Protein AF-A0A7X6UFP9-F1 (afdb_monomer_lite)

Foldseek 3Di:
DDPCLDPPHPVVVCVVCLVVLLVVLVVDPQAAEFEEEEEEQDDCPVVVSNVSSNNSVVRYRYDYDYDDHRCLLVCQLVNDPVVVVSVGPYYHYYYDPVNQPDDDDPPDDPVSVVVSVVVSVVSVVSSVVSNVD

pLDDT: mean 93.36, std 3.87, range [67.5, 98.25]

Radius of gyration: 18.56 Å; chains: 1; bounding box: 42×20×52 Å

Sequence (133 aa):
MLDVLTPPFDFHRILSHKRAMRKQLLARQDLLEKRIAIVSGSTIGEIKPLLELFLLNQGIRPVFYEGLYGSYYEDLTFGSPELAAFEPDVIVIHTSFRNLTDFPVPGMDAGDRERLLETSFERWQSMWEAAAD

Structure (mmCIF, N/CA/C/O backbone):
data_AF-A0A7X6UFP9-F1
#
_entry.id   AF-A0A7X6UFP9-F1
#
loop_
_atom_site.group_PDB
_atom_site.id
_atom_site.type_symbol
_atom_site.label_atom_id
_atom_site.label_alt_id
_atom_site.label_comp_id
_atom_site.label_asym_id
_atom_site.label_entity_id
_atom_site.label_seq_id
_atom_site.pdbx_PDB_ins_code
_atom_site.Cartn_x
_atom_site.Cartn_y
_atom_site.Cartn_z
_atom_site.occupancy
_atom_site.B_iso_or_equiv
_atom_site.auth_seq_id
_atom_site.auth_comp_id
_atom_site.auth_asym_id
_atom_site.auth_atom_id
_atom_site.pdbx_PDB_model_num
ATOM 1 N N . MET A 1 1 ? -21.727 -8.400 7.830 1.00 83.12 1 MET A N 1
ATOM 2 C CA . MET A 1 1 ? -21.273 -8.156 6.447 1.00 83.12 1 MET A CA 1
ATOM 3 C C . MET A 1 1 ? -22.243 -7.175 5.797 1.00 83.12 1 MET A C 1
ATOM 5 O O . MET A 1 1 ? -23.418 -7.221 6.139 1.00 83.12 1 MET A O 1
ATOM 9 N N . LEU A 1 2 ? -21.769 -6.253 4.961 1.00 89.88 2 LEU A N 1
ATOM 10 C CA . LEU A 1 2 ? -22.579 -5.297 4.205 1.00 89.88 2 LEU A CA 1
ATOM 11 C C . LEU A 1 2 ? -22.662 -5.739 2.743 1.00 89.88 2 LEU A C 1
ATOM 13 O O . LEU A 1 2 ? -21.627 -5.867 2.091 1.00 89.88 2 LEU A O 1
ATOM 17 N N . ASP A 1 3 ? -23.878 -5.886 2.221 1.00 89.88 3 ASP A N 1
ATOM 18 C CA . ASP A 1 3 ? -24.117 -6.338 0.840 1.00 89.88 3 ASP A CA 1
ATOM 19 C C . ASP A 1 3 ? -23.575 -5.359 -0.211 1.00 89.88 3 ASP A C 1
ATOM 21 O O . ASP A 1 3 ? -23.171 -5.748 -1.293 1.00 89.88 3 ASP A O 1
ATOM 25 N N . VAL A 1 4 ? -23.491 -4.063 0.107 1.00 92.31 4 VAL A N 1
ATOM 26 C CA . VAL A 1 4 ? -22.910 -3.063 -0.811 1.00 92.31 4 VAL A CA 1
ATOM 27 C C . VAL A 1 4 ? -21.404 -3.267 -1.048 1.00 92.31 4 VAL A C 1
ATOM 29 O O . VAL A 1 4 ? -20.842 -2.694 -1.975 1.00 92.31 4 VAL A O 1
ATOM 32 N N . LEU A 1 5 ? -20.746 -4.077 -0.213 1.00 94.44 5 LEU A N 1
ATOM 33 C CA . LEU A 1 5 ? -19.336 -4.452 -0.332 1.00 94.44 5 LEU A CA 1
ATOM 34 C C . LEU A 1 5 ? -19.167 -5.874 -0.899 1.00 94.44 5 LEU A C 1
ATOM 36 O O . LEU A 1 5 ? -18.105 -6.476 -0.725 1.00 94.44 5 LEU A O 1
ATOM 40 N N . THR A 1 6 ? -20.187 -6.420 -1.569 1.00 92.44 6 THR A N 1
ATOM 41 C CA . THR A 1 6 ? -20.108 -7.664 -2.350 1.00 92.44 6 THR A CA 1
ATOM 42 C C . THR A 1 6 ? -20.435 -7.400 -3.829 1.00 92.44 6 THR A C 1
ATOM 44 O O . THR A 1 6 ? -21.064 -6.388 -4.147 1.00 92.44 6 THR A O 1
ATOM 47 N N . PRO A 1 7 ? -19.966 -8.244 -4.770 1.00 91.81 7 PRO A N 1
ATOM 48 C CA . PRO A 1 7 ? -20.266 -8.058 -6.187 1.00 91.81 7 PRO A CA 1
ATOM 49 C C . PRO A 1 7 ? -21.769 -8.189 -6.498 1.00 91.81 7 PRO A C 1
ATOM 51 O O . PRO A 1 7 ? -22.420 -9.077 -5.944 1.00 91.81 7 PRO A O 1
ATOM 54 N N . PRO A 1 8 ? -22.306 -7.395 -7.446 1.00 94.44 8 PRO A N 1
ATOM 55 C CA . PRO A 1 8 ? -21.633 -6.329 -8.197 1.00 94.44 8 PRO A CA 1
ATOM 56 C C . PRO A 1 8 ? -21.447 -5.041 -7.370 1.00 94.44 8 PRO A C 1
ATOM 58 O O . PRO A 1 8 ? -22.355 -4.605 -6.667 1.00 94.44 8 PRO A O 1
ATOM 61 N N . PHE A 1 9 ? -20.279 -4.399 -7.489 1.00 93.25 9 PHE A N 1
ATOM 62 C CA . PHE A 1 9 ? -19.942 -3.214 -6.693 1.00 93.25 9 PHE A CA 1
ATOM 63 C C . PHE A 1 9 ? -20.555 -1.922 -7.250 1.00 93.25 9 PHE A C 1
ATOM 65 O O . PHE A 1 9 ? -20.309 -1.549 -8.397 1.00 93.25 9 PHE A O 1
ATOM 72 N N . ASP A 1 10 ? -21.260 -1.179 -6.395 1.00 94.19 10 ASP A N 1
ATOM 73 C CA . ASP A 1 10 ? -21.664 0.208 -6.648 1.00 94.19 10 ASP A CA 1
ATOM 74 C C . ASP A 1 10 ? -20.649 1.165 -6.006 1.00 94.19 10 ASP A C 1
ATOM 76 O O . ASP A 1 10 ? -20.804 1.613 -4.865 1.00 94.19 10 ASP A O 1
ATOM 80 N N . PHE A 1 11 ? -19.573 1.470 -6.736 1.00 90.75 11 PHE A N 1
ATOM 81 C CA . PHE A 1 11 ? -18.504 2.337 -6.231 1.00 90.75 11 PHE A CA 1
ATOM 82 C C . PHE A 1 11 ? -18.982 3.746 -5.893 1.00 90.75 11 PHE A C 1
ATOM 84 O O . PHE A 1 11 ? -18.466 4.339 -4.947 1.00 90.75 11 PHE A O 1
ATOM 91 N N . HIS A 1 12 ? -19.982 4.272 -6.604 1.00 92.50 12 HIS A N 1
ATOM 92 C CA . HIS 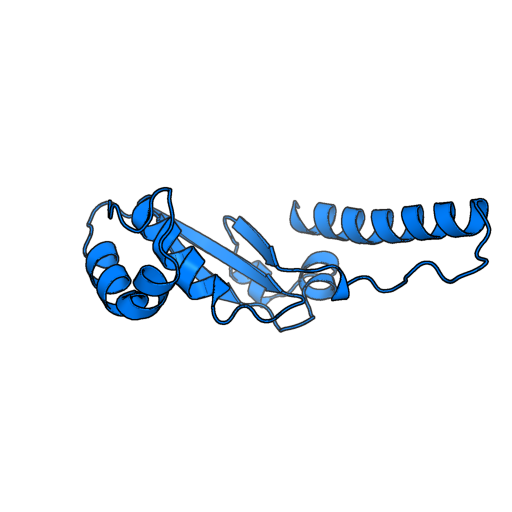A 1 12 ? -20.549 5.577 -6.281 1.00 92.50 12 HIS A CA 1
ATOM 93 C C . HIS A 1 12 ? -21.158 5.540 -4.876 1.00 92.50 12 HIS A C 1
ATOM 95 O O . HIS A 1 12 ? -20.766 6.314 -4.002 1.00 92.50 12 HIS A O 1
ATOM 101 N N . ARG A 1 13 ? -22.035 4.568 -4.607 1.00 93.25 13 ARG A N 1
ATOM 102 C CA . ARG A 1 13 ? -22.641 4.397 -3.283 1.00 93.25 13 ARG A CA 1
ATOM 103 C C . ARG A 1 13 ? -21.603 4.109 -2.200 1.00 93.25 13 ARG A C 1
ATOM 105 O O . ARG A 1 13 ? -21.725 4.676 -1.109 1.00 93.25 13 ARG A O 1
ATOM 112 N N . ILE A 1 14 ? -20.598 3.274 -2.486 1.00 94.81 14 ILE A N 1
ATOM 113 C CA . ILE A 1 14 ? -19.521 2.944 -1.541 1.00 94.81 14 ILE A CA 1
ATOM 114 C C . ILE A 1 14 ? -18.760 4.212 -1.140 1.00 94.81 14 ILE A C 1
ATOM 116 O O . ILE A 1 14 ? -18.613 4.502 0.049 1.00 94.81 14 ILE A O 1
ATOM 120 N N . LEU A 1 15 ? -18.316 4.997 -2.122 1.00 92.12 15 LEU A N 1
ATOM 121 C CA . LEU A 1 15 ? -17.531 6.207 -1.892 1.00 92.12 15 LEU A CA 1
ATOM 122 C C . LEU A 1 15 ? -18.341 7.281 -1.160 1.00 92.12 15 LEU A C 1
ATOM 124 O O . LEU A 1 15 ? -17.828 7.889 -0.218 1.00 92.12 15 LEU A O 1
ATOM 128 N N . SER A 1 16 ? -19.615 7.470 -1.517 1.00 93.81 16 SER A N 1
ATOM 129 C CA . SER A 1 16 ? -20.487 8.450 -0.856 1.00 93.81 16 SER A CA 1
ATOM 130 C C . SER A 1 16 ? -20.772 8.110 0.612 1.00 93.81 16 SER A C 1
ATOM 132 O O . SER A 1 16 ? -20.927 9.015 1.429 1.00 93.81 16 SER A O 1
ATOM 134 N N . HIS A 1 17 ? -20.807 6.822 0.979 1.00 94.81 17 HIS A N 1
ATOM 135 C CA . HIS A 1 17 ? -21.194 6.372 2.326 1.00 94.81 17 HIS A CA 1
ATOM 136 C C . HIS A 1 17 ? -20.035 5.775 3.141 1.00 94.81 17 HIS A C 1
ATOM 138 O O . HIS A 1 17 ? -20.266 5.232 4.227 1.00 94.81 17 HIS A O 1
ATOM 144 N N . LYS A 1 18 ? -18.780 5.909 2.676 1.00 94.06 18 LYS A N 1
ATOM 145 C CA . LYS A 1 18 ? -17.596 5.265 3.280 1.00 94.06 18 LYS A CA 1
ATOM 146 C C . LYS A 1 18 ? -17.461 5.479 4.786 1.00 94.06 18 LYS A C 1
ATOM 148 O O . LYS A 1 18 ? -17.200 4.539 5.531 1.00 94.06 18 LYS A O 1
ATOM 153 N N . ARG A 1 19 ? -17.721 6.698 5.267 1.00 94.50 19 ARG A N 1
ATOM 154 C CA . ARG A 1 19 ? -17.636 7.037 6.700 1.00 94.50 19 ARG A CA 1
ATOM 155 C C . ARG A 1 19 ? -18.677 6.300 7.547 1.00 94.50 19 ARG A C 1
ATOM 157 O O . ARG A 1 19 ? -18.345 5.802 8.620 1.00 94.50 19 ARG A O 1
ATOM 164 N N . ALA A 1 20 ? -19.919 6.226 7.068 1.00 96.06 20 ALA A N 1
ATOM 165 C CA . ALA A 1 20 ? -21.007 5.558 7.777 1.00 96.06 20 ALA A CA 1
ATOM 166 C C . ALA A 1 20 ? -20.772 4.043 7.838 1.00 96.06 20 ALA A C 1
ATOM 168 O O . ALA A 1 20 ? -20.860 3.449 8.912 1.00 96.06 20 ALA A O 1
ATOM 169 N N . MET A 1 21 ? -20.377 3.444 6.710 1.00 96.50 21 MET A N 1
ATOM 170 C CA . MET A 1 21 ? -20.057 2.017 6.637 1.00 96.50 21 MET A CA 1
ATOM 171 C C . MET A 1 21 ? -18.875 1.651 7.532 1.00 96.50 21 MET A C 1
ATOM 173 O O . MET A 1 21 ? -18.966 0.689 8.287 1.00 96.50 21 MET A O 1
ATOM 177 N N . ARG A 1 22 ? -17.801 2.453 7.528 1.00 96.75 22 ARG A N 1
ATOM 178 C CA . ARG A 1 22 ? -16.644 2.242 8.411 1.00 96.75 22 ARG A CA 1
ATOM 179 C C . ARG A 1 22 ? -17.061 2.218 9.880 1.00 96.75 22 ARG A C 1
ATOM 181 O O . ARG A 1 22 ? -16.699 1.292 10.598 1.00 96.75 22 ARG A O 1
ATOM 188 N N . LYS A 1 23 ? -17.863 3.196 10.320 1.00 96.38 23 LYS A N 1
ATOM 189 C CA . LYS A 1 23 ? -18.374 3.256 11.700 1.00 96.38 23 LYS A CA 1
ATOM 190 C C . LYS A 1 23 ? -19.196 2.014 12.057 1.00 96.38 23 LYS A C 1
ATOM 192 O O . LYS A 1 23 ? -19.014 1.463 13.137 1.00 96.38 23 LYS A O 1
ATOM 197 N N . GLN A 1 24 ? -20.081 1.579 11.161 1.00 95.88 24 GLN A N 1
ATOM 198 C CA . GLN A 1 24 ? -20.900 0.384 11.368 1.00 95.88 24 GLN A CA 1
ATOM 199 C C . GLN A 1 24 ? -20.045 -0.883 11.465 1.00 95.88 24 GLN A C 1
ATOM 201 O O . GLN A 1 24 ? -20.268 -1.710 12.344 1.00 95.88 24 GLN A O 1
ATOM 206 N N . LEU A 1 25 ? -19.061 -1.037 10.578 1.00 96.31 25 LEU A N 1
ATOM 207 C CA . LEU A 1 25 ? -18.211 -2.220 10.544 1.00 96.31 25 LEU A CA 1
ATOM 208 C C . LEU A 1 25 ? -17.259 -2.294 11.746 1.00 96.31 25 LEU A C 1
ATOM 210 O O . LEU A 1 25 ? -17.052 -3.380 12.277 1.00 96.31 25 LEU A O 1
ATOM 214 N N . LEU A 1 26 ? -16.732 -1.159 12.218 1.00 96.00 26 LEU A N 1
ATOM 215 C CA . LEU A 1 26 ? -15.868 -1.095 13.406 1.00 96.00 26 LEU A CA 1
ATOM 216 C C . LEU A 1 26 ? -16.589 -1.431 14.719 1.00 96.00 26 LEU A C 1
ATOM 218 O O . LEU A 1 26 ? -15.926 -1.766 15.697 1.00 96.00 26 LEU A O 1
ATOM 222 N N . ALA A 1 27 ? -17.923 -1.343 14.755 1.00 95.06 27 ALA A N 1
ATOM 223 C CA . ALA A 1 27 ? -18.722 -1.695 15.931 1.00 95.06 27 ALA A CA 1
ATOM 224 C C . ALA A 1 27 ? -18.840 -3.216 16.157 1.00 95.06 27 ALA A C 1
ATOM 226 O O . ALA A 1 27 ? -19.386 -3.650 17.171 1.00 95.06 27 ALA A O 1
ATOM 227 N N . ARG A 1 28 ? -18.343 -4.030 15.219 1.00 92.94 28 ARG A N 1
ATOM 228 C CA . ARG A 1 28 ? -18.267 -5.486 15.352 1.00 92.94 28 ARG A CA 1
ATOM 229 C C . ARG A 1 28 ? -17.247 -5.889 16.422 1.00 92.94 28 ARG A C 1
ATOM 231 O O . ARG A 1 28 ? -16.181 -5.286 16.526 1.00 92.94 28 ARG A O 1
ATOM 238 N N . GLN A 1 29 ? -17.574 -6.924 17.196 1.00 86.50 29 GLN A N 1
ATOM 239 C CA . GLN A 1 29 ? -16.729 -7.419 18.293 1.00 86.50 29 GLN A CA 1
ATOM 240 C C . GLN A 1 29 ? -15.732 -8.508 17.853 1.00 86.50 29 GLN A C 1
ATOM 242 O O . GLN A 1 29 ? -14.781 -8.787 18.570 1.00 86.50 29 GLN A O 1
ATOM 247 N N . ASP A 1 30 ? -15.917 -9.092 16.668 1.00 91.38 30 ASP A N 1
ATOM 248 C CA . ASP A 1 30 ? -15.197 -10.254 16.130 1.00 91.38 30 ASP A CA 1
ATOM 249 C C . ASP A 1 30 ? -14.099 -9.882 15.114 1.00 91.38 30 ASP A C 1
ATOM 25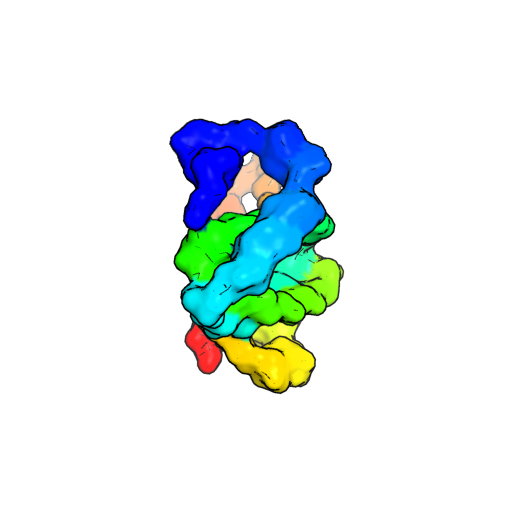1 O O . ASP A 1 30 ? -13.866 -10.608 14.151 1.00 91.38 30 ASP A O 1
ATOM 255 N N . LEU A 1 31 ? -13.447 -8.726 15.279 1.00 96.50 31 LEU A N 1
ATOM 256 C CA . LEU A 1 31 ? -12.467 -8.237 14.303 1.00 96.50 31 LEU A CA 1
ATOM 257 C C . LEU A 1 31 ? -11.050 -8.745 14.603 1.00 96.50 31 LEU A C 1
ATOM 259 O O . LEU A 1 31 ? -10.493 -8.432 15.653 1.00 96.50 31 LEU A O 1
ATOM 263 N N . LEU A 1 32 ? -10.444 -9.454 13.647 1.00 97.44 32 LEU A N 1
ATOM 264 C CA . LEU A 1 32 ? -9.044 -9.879 13.699 1.00 97.44 32 LEU A CA 1
ATOM 265 C C . LEU A 1 32 ? -8.125 -8.725 13.298 1.00 97.44 32 LEU A C 1
ATOM 267 O O . LEU A 1 32 ? -8.180 -8.268 12.159 1.00 97.44 32 LEU A O 1
ATOM 271 N N . GLU A 1 33 ? -7.265 -8.268 14.202 1.00 97.81 33 GLU A N 1
ATOM 272 C CA . GLU A 1 33 ? -6.290 -7.225 13.882 1.00 97.81 33 GLU A CA 1
ATOM 273 C C . GLU A 1 33 ? -5.194 -7.728 12.927 1.00 97.81 33 GLU A C 1
ATOM 275 O O . GLU A 1 33 ? -4.714 -8.856 13.061 1.00 97.81 33 GLU A O 1
ATOM 280 N N . LYS A 1 34 ? -4.828 -6.896 11.942 1.00 98.25 34 LYS A N 1
ATOM 281 C CA . LYS A 1 34 ? -3.750 -7.151 10.978 1.00 98.25 34 LYS A CA 1
ATOM 282 C C . LYS A 1 34 ? -2.963 -5.875 10.699 1.00 98.25 34 LYS A C 1
ATOM 284 O O . LYS A 1 34 ? -3.552 -4.861 10.327 1.00 98.25 34 LYS A O 1
ATOM 289 N N . ARG A 1 35 ? -1.641 -5.931 10.838 1.00 98.19 35 ARG A N 1
ATOM 290 C CA . ARG A 1 35 ? -0.708 -4.855 10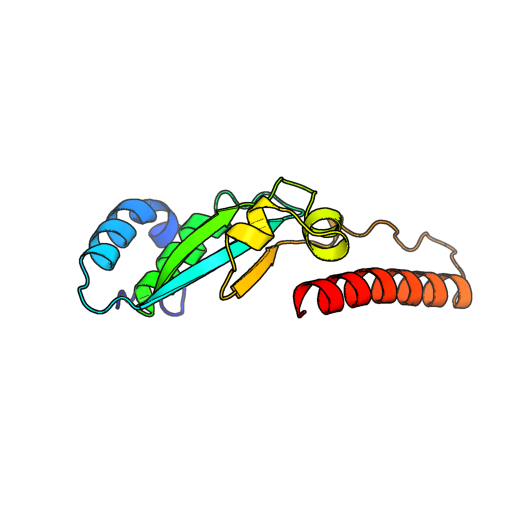.487 1.00 98.19 35 ARG A CA 1
ATOM 291 C C . ARG A 1 35 ? -0.457 -4.897 8.984 1.00 98.19 35 ARG A C 1
ATOM 293 O O . ARG A 1 35 ? 0.076 -5.873 8.469 1.00 98.19 35 ARG A O 1
ATOM 300 N N . ILE A 1 36 ? -0.871 -3.860 8.267 1.00 97.50 36 ILE A N 1
ATOM 301 C CA . ILE A 1 36 ? -0.767 -3.782 6.809 1.00 97.50 36 ILE A CA 1
ATOM 302 C C . ILE A 1 36 ? 0.097 -2.584 6.439 1.00 97.50 36 ILE A C 1
ATOM 304 O O . ILE A 1 36 ? -0.295 -1.438 6.663 1.00 97.50 36 ILE A O 1
ATOM 308 N N . ALA A 1 37 ? 1.264 -2.842 5.861 1.00 95.75 37 ALA A N 1
ATOM 309 C CA . ALA A 1 37 ? 2.101 -1.798 5.292 1.00 95.75 37 ALA A CA 1
ATOM 310 C C . ALA A 1 37 ? 1.665 -1.520 3.853 1.00 95.75 37 ALA A C 1
ATOM 312 O O . ALA A 1 37 ? 1.531 -2.445 3.058 1.00 95.75 37 ALA A O 1
ATOM 313 N N . ILE A 1 38 ? 1.439 -0.254 3.511 1.00 95.56 38 ILE A N 1
ATOM 314 C CA . ILE A 1 38 ? 1.197 0.178 2.135 1.00 95.56 38 ILE A CA 1
ATOM 315 C C . ILE A 1 38 ? 2.404 0.992 1.685 1.00 95.56 38 ILE A C 1
ATOM 317 O O . ILE A 1 38 ? 2.624 2.099 2.176 1.00 95.56 38 ILE A O 1
ATOM 321 N N . VAL A 1 39 ? 3.153 0.457 0.727 1.00 94.44 39 VAL A N 1
ATOM 322 C CA . VAL A 1 39 ? 4.211 1.181 0.014 1.00 94.44 39 VAL A CA 1
ATOM 323 C C . VAL A 1 39 ? 3.710 1.504 -1.385 1.00 94.44 39 VAL A C 1
ATOM 325 O O . VAL A 1 39 ? 2.996 0.705 -1.999 1.00 94.44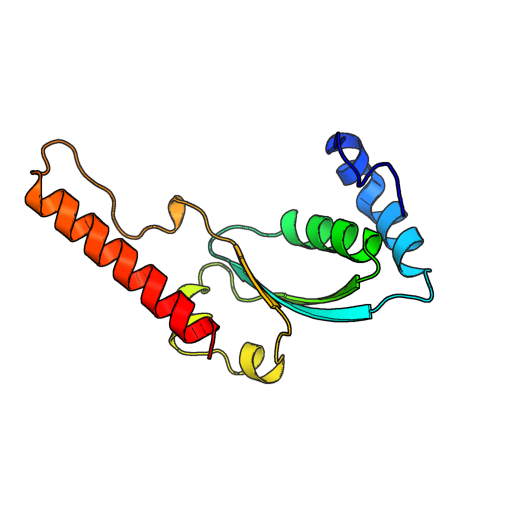 39 VAL A O 1
ATOM 328 N N . SER A 1 40 ? 4.001 2.705 -1.882 1.00 94.06 40 SER A N 1
ATOM 329 C CA . SER A 1 40 ? 3.308 3.203 -3.069 1.00 94.06 40 SER A CA 1
ATOM 330 C C . SER A 1 40 ? 4.207 3.934 -4.056 1.00 94.06 40 SER A C 1
ATOM 332 O O . SER A 1 40 ? 5.055 4.738 -3.684 1.00 94.06 40 SER A O 1
ATOM 334 N N . GLY A 1 41 ? 3.983 3.662 -5.341 1.00 93.31 41 GLY A N 1
ATOM 335 C CA . GLY A 1 41 ? 4.486 4.452 -6.464 1.00 93.31 41 GLY A CA 1
ATOM 336 C C . GLY A 1 41 ? 3.431 5.400 -7.056 1.00 93.31 41 GLY A C 1
ATOM 337 O O . GLY A 1 41 ? 3.742 6.185 -7.951 1.00 93.31 41 GLY A O 1
ATOM 338 N N . SER A 1 42 ? 2.185 5.320 -6.584 1.00 88.88 42 SER A N 1
ATOM 339 C CA . SER A 1 42 ? 1.048 6.161 -6.981 1.00 88.88 42 SER A CA 1
ATOM 340 C C . SER A 1 42 ? 0.230 6.598 -5.762 1.00 88.88 42 SER A C 1
ATOM 342 O O . SER A 1 42 ? 0.424 6.108 -4.655 1.00 88.88 42 SER A O 1
ATOM 344 N N . THR A 1 43 ? -0.678 7.561 -5.934 1.00 88.69 43 THR A N 1
ATOM 345 C CA . THR A 1 43 ? -1.466 8.100 -4.820 1.00 88.69 43 THR A CA 1
ATOM 346 C C . THR A 1 43 ? -2.447 7.058 -4.274 1.00 88.69 43 THR A C 1
ATOM 348 O O . THR A 1 43 ? -3.256 6.502 -5.011 1.00 88.69 43 THR A O 1
ATOM 351 N N . ILE A 1 44 ? -2.429 6.832 -2.956 1.00 88.44 44 ILE A N 1
ATOM 352 C CA . ILE A 1 44 ? -3.280 5.824 -2.291 1.00 88.44 44 ILE A CA 1
ATOM 353 C C . ILE A 1 44 ? -4.493 6.409 -1.554 1.00 88.44 44 ILE A C 1
ATOM 355 O O . ILE A 1 44 ? -5.178 5.691 -0.822 1.00 88.44 44 ILE A O 1
ATOM 359 N N . GLY A 1 45 ? -4.786 7.699 -1.748 1.00 87.25 45 GLY A N 1
ATOM 360 C CA . GLY A 1 45 ? -5.786 8.437 -0.964 1.00 87.25 45 GLY A CA 1
ATOM 361 C C . GLY A 1 45 ? -7.190 7.817 -0.964 1.00 87.25 45 GLY A C 1
ATOM 362 O O . GLY A 1 45 ? -7.872 7.854 0.058 1.00 87.25 45 GLY A O 1
ATOM 363 N N . GLU A 1 46 ? -7.609 7.194 -2.070 1.00 87.06 46 GLU A N 1
ATOM 364 C CA . GLU A 1 46 ? -8.870 6.434 -2.140 1.00 87.06 46 GLU A CA 1
ATOM 365 C C . GLU A 1 46 ? -8.677 4.921 -1.949 1.00 87.06 46 GLU A C 1
ATOM 367 O O . GLU A 1 46 ? -9.600 4.237 -1.509 1.00 87.06 46 GLU A O 1
ATOM 372 N N . ILE A 1 47 ? -7.472 4.396 -2.191 1.00 90.25 47 ILE A N 1
ATOM 373 C CA . ILE A 1 47 ? -7.158 2.971 -2.031 1.00 90.25 47 ILE A CA 1
ATOM 374 C C . ILE A 1 47 ? -7.213 2.559 -0.563 1.00 90.25 47 ILE A C 1
ATOM 376 O O . ILE A 1 47 ? -7.894 1.593 -0.232 1.00 90.25 47 ILE A O 1
ATOM 380 N N . LYS A 1 48 ? -6.554 3.303 0.330 1.00 93.19 48 LYS A N 1
ATOM 381 C CA . LYS A 1 48 ? -6.484 2.957 1.757 1.00 93.19 48 LYS A CA 1
ATOM 382 C C . LYS A 1 48 ? -7.874 2.904 2.422 1.00 93.19 48 LYS A C 1
ATOM 384 O O . LYS A 1 48 ? -8.180 1.883 3.036 1.00 93.19 48 LYS A O 1
ATOM 389 N N . PRO A 1 49 ? -8.762 3.912 2.273 1.00 93.88 49 PRO A N 1
ATOM 390 C CA . PRO A 1 49 ? -10.113 3.844 2.836 1.00 93.88 49 PRO A CA 1
ATOM 391 C C . PRO A 1 49 ? -10.985 2.737 2.233 1.00 93.88 49 PRO A C 1
ATOM 393 O O . PRO A 1 49 ? -11.801 2.154 2.943 1.00 93.88 49 PRO A O 1
ATOM 396 N N . LEU A 1 50 ? -10.848 2.454 0.932 1.00 94.81 50 LEU A N 1
ATOM 397 C CA . LEU A 1 50 ? -11.584 1.361 0.296 1.00 94.81 50 LEU A CA 1
ATOM 398 C C . LEU A 1 50 ? -11.096 0.004 0.807 1.00 94.81 50 LEU A C 1
ATOM 400 O O . LEU A 1 50 ? -11.915 -0.807 1.234 1.00 94.81 50 LEU A O 1
ATOM 404 N N . LEU A 1 51 ? -9.780 -0.219 0.822 1.00 95.50 51 LEU A N 1
ATOM 405 C CA . LEU A 1 51 ? -9.162 -1.426 1.366 1.00 95.50 51 LEU A CA 1
ATOM 406 C C . LEU A 1 51 ? -9.611 -1.663 2.812 1.00 95.50 51 LEU A C 1
ATOM 408 O O . LEU A 1 51 ? -10.026 -2.768 3.151 1.00 95.50 51 LEU A O 1
ATOM 412 N N . GLU A 1 52 ? -9.619 -0.612 3.636 1.00 96.50 52 GLU A N 1
ATOM 413 C CA . GLU A 1 52 ? -10.126 -0.675 5.006 1.00 96.50 52 GLU A CA 1
ATOM 414 C C . GLU A 1 52 ? -11.568 -1.194 5.074 1.00 96.50 52 GLU A C 1
ATOM 416 O O . GLU A 1 52 ? -11.859 -2.105 5.847 1.00 96.50 52 GLU A O 1
ATOM 421 N N . LEU A 1 53 ? -12.476 -0.648 4.257 1.00 97.00 53 LEU A N 1
ATOM 422 C CA . LEU A 1 53 ? -13.876 -1.077 4.236 1.00 97.00 53 LEU A CA 1
ATOM 423 C C . LEU A 1 53 ? -14.026 -2.546 3.849 1.00 97.00 53 LEU A C 1
ATOM 425 O O . LEU A 1 53 ? -14.782 -3.271 4.499 1.00 97.00 53 LEU A O 1
ATOM 429 N N . PHE A 1 54 ? -13.323 -2.984 2.804 1.00 96.56 54 PHE A N 1
ATOM 430 C CA . PHE A 1 54 ? -13.398 -4.368 2.344 1.00 96.56 54 PHE A CA 1
ATOM 431 C C . PHE A 1 54 ? -12.844 -5.340 3.389 1.00 96.56 54 PHE A C 1
ATOM 433 O O . PHE A 1 54 ? -13.490 -6.348 3.671 1.00 96.56 54 PHE A O 1
ATOM 440 N N . LEU A 1 55 ? -11.721 -5.015 4.033 1.00 96.88 55 LEU A N 1
ATOM 441 C CA . LEU A 1 55 ? -11.146 -5.826 5.110 1.00 96.88 55 LEU A CA 1
ATOM 442 C C . LEU A 1 55 ? -12.071 -5.900 6.329 1.00 96.88 55 LEU A C 1
ATOM 444 O O . LEU A 1 55 ? -12.379 -6.991 6.809 1.00 96.88 55 LEU A O 1
ATOM 448 N N . LEU A 1 56 ? -12.602 -4.761 6.774 1.00 97.25 56 LEU A N 1
ATOM 449 C CA . LEU A 1 56 ? -13.565 -4.704 7.873 1.00 97.25 56 LEU A CA 1
ATOM 450 C C . LEU A 1 56 ? -14.835 -5.517 7.575 1.00 97.25 56 LEU A C 1
ATOM 452 O O . LEU A 1 56 ? -15.406 -6.157 8.466 1.00 97.25 56 LEU A O 1
ATOM 456 N N . ASN A 1 57 ? -15.281 -5.530 6.317 1.00 96.19 57 ASN A N 1
ATOM 457 C CA . ASN A 1 57 ? -16.404 -6.355 5.887 1.00 96.19 57 ASN A CA 1
ATOM 458 C C . ASN A 1 57 ? -16.117 -7.855 6.061 1.00 96.19 57 ASN A C 1
ATOM 460 O O . ASN A 1 57 ? -16.991 -8.587 6.531 1.00 96.19 57 ASN A O 1
ATOM 464 N N . GLN A 1 58 ? -14.879 -8.271 5.780 1.00 95.62 58 GLN A N 1
ATOM 465 C CA . GLN A 1 58 ? -14.371 -9.633 5.982 1.00 95.62 58 GLN A CA 1
ATOM 466 C C . GLN A 1 58 ? -13.995 -9.951 7.440 1.00 95.62 58 GLN A C 1
ATOM 468 O O . GLN A 1 58 ? -13.575 -11.064 7.734 1.00 95.62 58 GLN A O 1
ATOM 473 N N . GLY A 1 59 ? -14.177 -9.012 8.375 1.00 96.44 59 GLY A N 1
ATOM 474 C CA . GLY A 1 59 ? -13.858 -9.226 9.789 1.00 96.44 59 GLY A CA 1
ATOM 475 C C . GLY A 1 59 ? -12.401 -8.931 10.156 1.00 96.44 59 GLY A C 1
ATOM 476 O O . GLY A 1 59 ? -11.944 -9.366 11.206 1.00 96.44 59 GLY A O 1
ATOM 477 N N . ILE A 1 60 ? -11.670 -8.185 9.327 1.00 97.56 60 ILE A N 1
ATOM 478 C CA . ILE A 1 60 ? -10.278 -7.801 9.582 1.00 97.56 60 ILE A CA 1
ATOM 479 C C . ILE A 1 60 ? -10.211 -6.336 10.043 1.00 97.56 60 ILE A C 1
ATOM 481 O O . ILE A 1 60 ? -10.716 -5.439 9.374 1.00 97.56 60 ILE A O 1
ATOM 485 N N . ARG A 1 61 ? -9.596 -6.140 11.212 1.00 97.75 61 ARG A N 1
ATOM 486 C CA . ARG A 1 61 ? -8.994 -4.954 11.851 1.00 97.75 61 ARG A CA 1
ATOM 487 C C . ARG A 1 61 ? -7.711 -4.416 11.198 1.00 97.75 61 ARG A C 1
ATOM 489 O O . ARG A 1 61 ? -6.681 -4.696 11.799 1.00 97.75 61 ARG A O 1
ATOM 496 N N . PRO A 1 62 ? -7.657 -3.684 10.065 1.00 97.75 62 PRO A N 1
ATOM 497 C CA . PRO A 1 62 ? -6.360 -3.224 9.581 1.00 97.75 62 PRO A CA 1
ATOM 498 C C . PRO A 1 62 ? -5.791 -2.106 10.464 1.00 97.75 62 PRO A C 1
ATOM 500 O O . PRO A 1 62 ? -6.454 -1.101 10.728 1.00 97.75 62 PRO A O 1
ATOM 503 N N . VAL A 1 63 ? -4.534 -2.258 10.860 1.00 97.88 63 VAL A N 1
ATOM 504 C CA . VAL A 1 63 ? -3.665 -1.173 11.318 1.00 97.88 63 VAL A CA 1
ATOM 505 C C . VAL A 1 63 ? -2.763 -0.848 10.139 1.00 97.88 63 VAL A C 1
ATOM 507 O O . VAL A 1 63 ? -2.098 -1.744 9.632 1.00 97.88 63 VAL A O 1
ATOM 510 N N . PHE A 1 64 ? -2.772 0.393 9.655 1.00 97.12 64 PHE A N 1
ATOM 511 C CA . PHE A 1 64 ? -2.003 0.760 8.465 1.00 97.12 64 PHE A CA 1
ATOM 512 C C . PHE A 1 64 ? -0.697 1.465 8.813 1.00 97.12 64 PHE A C 1
ATOM 514 O O . PHE A 1 64 ? -0.714 2.462 9.534 1.00 97.12 64 PHE A O 1
ATOM 521 N N . TYR A 1 65 ? 0.383 1.014 8.186 1.00 95.56 65 TYR A N 1
ATOM 522 C CA . TYR A 1 65 ? 1.575 1.813 7.921 1.00 95.56 65 TYR A CA 1
ATOM 523 C C . TYR A 1 65 ? 1.502 2.340 6.486 1.00 95.56 65 TYR A C 1
ATOM 525 O O . TYR A 1 65 ? 1.056 1.635 5.582 1.00 95.56 65 TYR A O 1
ATOM 533 N N . GLU A 1 66 ? 1.904 3.589 6.276 1.00 94.00 66 GLU A N 1
ATOM 534 C CA . GLU A 1 66 ? 1.920 4.235 4.965 1.00 94.00 66 GLU A CA 1
ATOM 535 C C . GLU A 1 66 ? 3.332 4.747 4.701 1.00 94.00 66 GLU A C 1
ATOM 537 O O . GLU A 1 66 ? 3.788 5.671 5.374 1.00 94.00 66 GLU A O 1
ATOM 542 N N . GLY A 1 67 ? 4.013 4.103 3.752 1.00 91.00 67 GLY A N 1
ATOM 543 C CA . GLY A 1 67 ? 5.332 4.516 3.288 1.00 91.00 67 GLY A CA 1
ATOM 544 C C . GLY A 1 67 ? 5.263 5.822 2.501 1.00 91.00 67 GLY A C 1
ATOM 545 O O . GLY A 1 67 ? 4.189 6.283 2.093 1.00 91.00 67 GLY A O 1
ATOM 546 N N . LEU A 1 68 ? 6.425 6.426 2.265 1.00 89.31 68 LEU A N 1
ATOM 547 C CA . LEU A 1 68 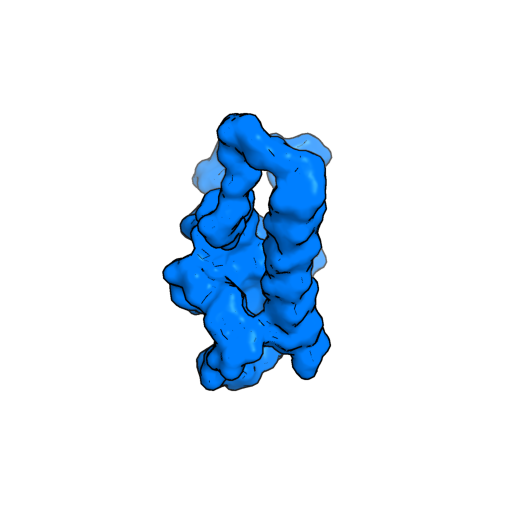? 6.500 7.671 1.511 1.00 89.31 68 LEU A CA 1
ATOM 548 C C . LEU A 1 68 ? 6.118 7.443 0.042 1.00 89.31 68 LEU A C 1
ATOM 550 O O . LEU A 1 68 ? 6.424 6.416 -0.567 1.00 89.31 68 LEU A O 1
ATOM 554 N N . TYR A 1 69 ? 5.433 8.427 -0.544 1.00 89.94 69 TYR A N 1
ATOM 555 C CA . TYR A 1 69 ? 5.060 8.381 -1.955 1.00 89.94 69 TYR A CA 1
ATOM 556 C C . TYR A 1 69 ? 6.308 8.293 -2.838 1.00 89.94 69 TYR A C 1
ATOM 558 O O . TYR A 1 69 ? 7.160 9.179 -2.806 1.00 89.94 69 TYR A O 1
ATOM 566 N N . GLY A 1 70 ? 6.371 7.257 -3.673 1.00 88.12 70 GLY A N 1
ATOM 567 C CA . GLY A 1 70 ? 7.465 7.031 -4.612 1.00 88.12 70 GLY A CA 1
ATOM 568 C C . GLY A 1 70 ? 8.651 6.259 -4.038 1.00 88.12 70 GLY A C 1
ATOM 569 O O . GLY A 1 70 ? 9.476 5.829 -4.832 1.00 88.12 70 GLY A O 1
ATOM 570 N N . SER A 1 71 ? 8.698 6.011 -2.725 1.00 90.62 71 SER A N 1
ATOM 571 C CA . SER A 1 71 ? 9.823 5.342 -2.047 1.00 90.62 71 SER A CA 1
ATOM 572 C C . SER A 1 71 ? 9.689 3.819 -1.961 1.00 90.62 71 SER A C 1
ATOM 574 O O . SER A 1 71 ? 10.450 3.166 -1.260 1.00 90.62 71 SER A O 1
ATOM 576 N N . TYR A 1 72 ? 8.710 3.225 -2.655 1.00 93.56 72 TYR A N 1
ATOM 577 C CA . TYR A 1 72 ? 8.407 1.793 -2.549 1.00 93.56 72 TYR A CA 1
ATOM 578 C C . TYR A 1 72 ? 9.608 0.888 -2.852 1.00 93.56 72 TYR A C 1
ATOM 580 O O . TYR A 1 72 ? 9.723 -0.179 -2.260 1.00 93.56 72 TYR A O 1
ATOM 588 N N . TYR A 1 73 ? 10.481 1.287 -3.780 1.00 92.62 73 TYR A N 1
ATOM 589 C CA . TYR A 1 73 ? 11.634 0.480 -4.156 1.00 92.62 73 TYR A CA 1
ATOM 590 C C . TYR A 1 73 ? 12.709 0.546 -3.072 1.00 92.62 73 TYR A C 1
ATOM 592 O O . TYR A 1 73 ? 13.221 -0.488 -2.655 1.00 92.62 73 TYR A O 1
ATOM 600 N N . GLU A 1 74 ? 13.025 1.747 -2.595 1.00 91.44 74 GLU A N 1
ATOM 601 C CA . GLU A 1 74 ? 14.025 1.986 -1.563 1.00 91.44 74 GLU A CA 1
ATOM 602 C C . GLU A 1 74 ? 13.607 1.381 -0.220 1.00 91.44 74 GLU A C 1
ATOM 604 O O . GLU A 1 74 ? 14.397 0.658 0.386 1.00 91.44 74 GLU A O 1
ATOM 609 N N . ASP A 1 75 ? 12.360 1.614 0.200 1.00 91.25 75 ASP A N 1
ATOM 610 C CA . ASP A 1 75 ? 11.820 1.137 1.478 1.00 91.25 75 ASP A CA 1
ATOM 611 C C . ASP A 1 75 ? 11.841 -0.397 1.566 1.00 91.25 75 ASP A C 1
ATOM 613 O O . ASP A 1 75 ? 12.097 -0.943 2.638 1.00 91.25 75 ASP A O 1
ATOM 617 N N . LEU A 1 76 ? 11.589 -1.094 0.448 1.00 91.94 76 LEU A N 1
ATOM 618 C CA . LEU A 1 76 ? 11.592 -2.560 0.392 1.00 91.94 76 LEU A CA 1
ATOM 619 C C . LEU A 1 76 ? 12.983 -3.151 0.150 1.00 91.94 76 LEU A C 1
ATOM 621 O O . LEU A 1 76 ? 13.330 -4.151 0.761 1.00 91.94 76 LEU A O 1
ATOM 625 N N . THR A 1 77 ? 13.786 -2.551 -0.731 1.00 90.56 77 THR A N 1
ATOM 626 C CA . THR A 1 77 ? 15.086 -3.124 -1.127 1.00 90.56 77 THR A CA 1
ATOM 627 C C . THR A 1 77 ? 16.172 -2.849 -0.090 1.00 90.56 77 THR A C 1
ATOM 629 O O . THR A 1 77 ? 17.037 -3.688 0.145 1.00 90.56 77 THR A O 1
ATOM 632 N N . PHE A 1 78 ? 16.161 -1.659 0.514 1.00 88.31 78 PHE A N 1
ATOM 633 C CA . PHE A 1 78 ? 17.177 -1.240 1.485 1.00 88.31 78 PHE A CA 1
ATOM 634 C C . PHE A 1 78 ? 16.663 -1.264 2.927 1.00 88.31 78 PHE A C 1
ATOM 636 O O . PHE A 1 78 ? 17.463 -1.183 3.861 1.00 88.31 78 PHE A O 1
ATOM 643 N N . GLY A 1 79 ? 15.348 -1.399 3.102 1.00 84.38 79 GLY A N 1
ATOM 644 C CA . GLY A 1 79 ? 14.679 -1.366 4.391 1.00 84.38 79 GLY A CA 1
ATOM 645 C C . GLY A 1 79 ? 14.392 0.056 4.881 1.00 84.38 79 GLY A C 1
ATOM 646 O O . GLY A 1 79 ? 15.153 0.997 4.656 1.00 84.38 79 GLY A O 1
ATOM 647 N N . SER A 1 80 ? 13.297 0.193 5.628 1.00 88.25 80 SER A N 1
ATOM 648 C CA . SER A 1 80 ? 12.971 1.379 6.429 1.00 88.25 80 SER A CA 1
ATOM 649 C C . SER A 1 80 ? 12.936 0.982 7.911 1.00 88.25 80 SER A C 1
ATOM 651 O O . SER A 1 80 ? 12.261 0.005 8.253 1.00 88.25 80 SER A O 1
ATOM 653 N N . PRO A 1 81 ? 13.610 1.719 8.817 1.00 90.81 81 PRO A N 1
ATOM 654 C CA . PRO A 1 81 ? 13.509 1.479 10.257 1.00 90.81 81 PRO A CA 1
ATOM 655 C C . PRO A 1 81 ? 12.065 1.519 10.767 1.00 90.81 81 PRO A C 1
ATOM 657 O O . PRO A 1 81 ? 11.692 0.739 11.641 1.00 90.81 81 PRO A O 1
ATOM 660 N N . GLU A 1 82 ? 11.239 2.403 10.209 1.00 92.88 82 GLU A N 1
ATOM 661 C CA . GLU A 1 82 ? 9.826 2.529 10.547 1.00 92.88 82 GLU A CA 1
ATOM 662 C C . GLU A 1 82 ? 9.014 1.324 10.060 1.00 92.88 82 GLU A C 1
ATOM 664 O O . GLU A 1 82 ? 8.172 0.825 10.805 1.00 92.88 82 GLU A O 1
ATOM 669 N N . LEU A 1 83 ? 9.277 0.835 8.842 1.00 92.50 83 LEU A N 1
ATOM 670 C CA . LEU A 1 83 ? 8.632 -0.364 8.301 1.00 92.50 83 LEU A CA 1
ATOM 671 C C . LEU A 1 83 ? 9.036 -1.620 9.087 1.00 92.50 83 LEU A C 1
ATOM 673 O O . LEU A 1 83 ? 8.177 -2.430 9.435 1.00 92.50 83 LEU A O 1
ATOM 677 N N . ALA A 1 84 ? 10.320 -1.749 9.428 1.00 91.62 84 ALA A N 1
ATOM 678 C CA . ALA A 1 84 ? 10.834 -2.851 10.235 1.00 91.62 84 ALA A CA 1
ATOM 679 C C . ALA A 1 84 ? 10.221 -2.851 11.644 1.00 91.62 84 ALA A C 1
ATOM 681 O O . ALA A 1 84 ? 9.754 -3.884 12.110 1.00 91.62 84 ALA A O 1
ATOM 682 N N . ALA A 1 85 ? 10.147 -1.687 12.300 1.00 95.25 85 ALA A N 1
ATOM 683 C CA . ALA A 1 85 ? 9.513 -1.550 13.613 1.00 95.25 85 ALA A CA 1
ATOM 684 C C . ALA A 1 85 ? 7.993 -1.786 13.578 1.00 95.25 85 ALA A C 1
ATOM 686 O O . ALA A 1 85 ? 7.395 -2.144 14.593 1.00 95.25 85 ALA A O 1
ATOM 687 N N . PHE A 1 86 ? 7.357 -1.563 12.425 1.00 96.06 86 PHE A N 1
ATOM 688 C CA . PHE A 1 86 ? 5.939 -1.835 12.235 1.00 96.06 86 PHE A CA 1
ATOM 689 C C . PHE A 1 86 ? 5.631 -3.338 12.140 1.00 96.06 86 PHE A C 1
ATOM 691 O O . PHE A 1 86 ? 4.536 -3.739 12.537 1.00 96.06 86 PHE A O 1
ATOM 698 N N . GLU A 1 87 ? 6.583 -4.154 11.667 1.00 94.81 87 GLU A N 1
ATOM 699 C CA . GLU A 1 87 ? 6.480 -5.618 11.525 1.00 94.81 87 GLU A CA 1
ATOM 700 C C . GLU A 1 87 ? 5.164 -6.065 10.833 1.00 94.81 87 GLU A C 1
ATOM 702 O O . GLU A 1 87 ? 4.313 -6.731 11.438 1.00 94.81 87 GLU A O 1
ATOM 707 N N . PRO A 1 88 ? 4.923 -5.665 9.575 1.00 95.75 88 PRO A N 1
ATOM 708 C CA . PRO A 1 88 ? 3.651 -5.925 8.906 1.00 95.75 88 PRO A CA 1
ATOM 709 C C . PRO A 1 88 ? 3.328 -7.426 8.803 1.00 95.75 88 PRO A C 1
ATOM 711 O O . PRO A 1 88 ? 4.186 -8.237 8.481 1.00 95.75 88 PRO A O 1
ATOM 714 N N . ASP A 1 89 ? 2.056 -7.793 8.994 1.00 96.50 89 ASP A N 1
ATOM 715 C CA . ASP A 1 89 ? 1.540 -9.112 8.595 1.00 96.50 89 ASP A CA 1
ATOM 716 C C . ASP A 1 89 ? 1.446 -9.229 7.065 1.00 96.50 89 ASP A C 1
ATOM 718 O O . ASP A 1 89 ? 1.495 -10.324 6.508 1.00 96.50 89 ASP A O 1
ATOM 722 N N . VAL A 1 90 ? 1.196 -8.098 6.394 1.00 95.19 90 VAL A N 1
ATOM 723 C CA . VAL A 1 90 ? 0.991 -8.005 4.946 1.00 95.19 90 VAL A CA 1
ATOM 724 C C . VAL A 1 90 ? 1.609 -6.712 4.427 1.00 95.19 90 VAL A C 1
ATOM 726 O O . VAL A 1 90 ? 1.340 -5.632 4.958 1.00 95.19 90 VAL A O 1
ATOM 729 N N . ILE A 1 91 ? 2.366 -6.811 3.337 1.00 94.19 91 ILE A N 1
ATOM 730 C CA . ILE A 1 91 ? 2.843 -5.663 2.565 1.00 94.19 91 ILE A CA 1
ATOM 731 C C . ILE A 1 91 ? 2.000 -5.547 1.292 1.00 94.19 91 ILE A C 1
ATOM 733 O O . ILE A 1 91 ? 1.864 -6.493 0.519 1.00 94.19 91 ILE A O 1
ATOM 737 N N . VAL A 1 92 ? 1.415 -4.371 1.072 1.00 94.19 92 VAL A N 1
ATOM 738 C CA . VAL A 1 92 ? 0.698 -4.004 -0.149 1.00 94.19 92 VAL A CA 1
ATOM 739 C C . VAL A 1 92 ? 1.573 -3.054 -0.952 1.00 94.19 92 VAL A C 1
ATOM 741 O O . VAL A 1 92 ? 1.798 -1.911 -0.555 1.00 94.19 92 VAL A O 1
ATOM 744 N N . ILE A 1 93 ? 2.020 -3.525 -2.113 1.00 93.44 93 ILE A N 1
ATOM 745 C CA . ILE A 1 93 ? 2.796 -2.737 -3.068 1.00 93.44 93 ILE A CA 1
ATOM 746 C C . ILE A 1 93 ? 1.826 -2.131 -4.081 1.00 93.44 93 ILE A C 1
ATOM 748 O O . ILE A 1 93 ? 1.279 -2.827 -4.936 1.00 93.44 93 ILE A O 1
ATOM 752 N N . HIS A 1 94 ? 1.570 -0.828 -3.966 1.00 94.38 94 HIS A N 1
ATOM 753 C CA . HIS A 1 94 ? 0.657 -0.112 -4.853 1.00 94.38 94 HIS A CA 1
ATOM 754 C C . HIS A 1 94 ? 1.423 0.673 -5.921 1.00 94.38 94 HIS A C 1
ATOM 756 O O . HIS A 1 94 ? 1.851 1.808 -5.700 1.00 94.38 94 HIS A O 1
ATOM 762 N N . THR A 1 95 ? 1.588 0.066 -7.093 1.00 93.50 95 THR A N 1
ATOM 763 C CA . THR A 1 95 ? 2.313 0.642 -8.232 1.00 93.50 95 THR A CA 1
ATOM 764 C C . THR A 1 95 ? 1.482 0.567 -9.515 1.00 93.50 95 THR A C 1
ATOM 766 O O . THR A 1 95 ? 0.398 -0.016 -9.567 1.00 93.50 95 THR A O 1
ATOM 769 N N . SER A 1 96 ? 1.973 1.211 -10.570 1.00 91.81 96 SER A N 1
ATOM 770 C CA . SER A 1 96 ? 1.388 1.211 -11.910 1.00 91.81 96 SER A CA 1
ATOM 771 C C . SER A 1 96 ? 2.488 1.184 -12.970 1.00 91.81 96 SER A C 1
ATOM 773 O O . SER A 1 96 ? 3.666 1.345 -12.658 1.00 91.81 96 SER A O 1
ATOM 775 N N . PHE A 1 97 ? 2.114 1.087 -14.250 1.00 91.56 97 PHE A N 1
ATOM 776 C CA . PHE A 1 97 ? 3.080 1.167 -15.353 1.00 91.56 97 PHE A CA 1
ATOM 777 C C . PHE A 1 97 ? 3.915 2.460 -15.334 1.00 91.56 97 PHE A C 1
ATOM 779 O O . PHE A 1 97 ? 5.028 2.471 -15.838 1.00 91.56 97 PHE A O 1
ATOM 786 N N . ARG A 1 98 ? 3.419 3.547 -14.723 1.00 91.38 98 ARG A N 1
ATOM 787 C CA . ARG A 1 98 ? 4.167 4.810 -14.580 1.00 91.38 98 ARG A CA 1
ATOM 788 C C . ARG A 1 98 ? 5.393 4.688 -13.672 1.00 91.38 98 ARG A C 1
ATOM 790 O O . ARG A 1 98 ? 6.190 5.614 -13.627 1.00 91.38 98 ARG A O 1
ATOM 797 N N . ASN A 1 99 ? 5.509 3.588 -12.931 1.00 92.50 99 ASN A N 1
ATOM 798 C CA . ASN A 1 99 ? 6.632 3.300 -12.046 1.00 92.50 99 ASN A CA 1
ATOM 799 C C . ASN A 1 99 ? 7.736 2.473 -12.723 1.00 92.50 99 ASN A C 1
ATOM 801 O O . ASN A 1 99 ? 8.730 2.155 -12.071 1.00 92.50 99 ASN A O 1
ATOM 805 N N . LEU A 1 100 ? 7.572 2.129 -14.005 1.00 92.25 100 LEU A N 1
ATOM 806 C CA . LEU A 1 100 ? 8.661 1.610 -14.827 1.00 92.25 100 LEU A CA 1
ATOM 807 C C . LEU A 1 100 ? 9.686 2.720 -15.079 1.00 92.25 100 LEU A C 1
ATOM 809 O O . LEU A 1 100 ? 9.312 3.867 -15.330 1.00 92.25 100 LEU A O 1
ATOM 813 N N . THR A 1 101 ? 10.969 2.374 -14.998 1.00 89.44 101 THR A N 1
ATOM 814 C CA . THR A 1 101 ? 12.080 3.308 -15.237 1.00 89.44 101 THR A CA 1
ATOM 815 C C . THR A 1 101 ? 12.319 3.530 -16.723 1.00 89.44 101 THR A C 1
ATOM 817 O O . THR A 1 101 ? 12.701 4.625 -17.123 1.00 89.44 101 THR A O 1
ATOM 820 N N . ASP A 1 102 ? 12.025 2.515 -17.535 1.00 92.19 102 ASP A N 1
ATOM 821 C CA . ASP A 1 102 ? 12.387 2.467 -18.942 1.00 92.19 102 ASP A CA 1
ATOM 822 C C . ASP A 1 102 ? 11.244 1.888 -19.784 1.00 92.19 102 ASP A C 1
ATOM 824 O O . ASP A 1 102 ? 10.458 1.051 -19.332 1.00 92.19 102 ASP A O 1
ATOM 828 N N . PHE A 1 103 ? 11.145 2.355 -21.029 1.00 93.88 103 PHE A N 1
ATOM 829 C CA . PHE A 1 103 ? 10.119 1.944 -21.984 1.00 93.88 103 PHE A CA 1
ATOM 830 C C . PHE A 1 103 ? 10.744 1.639 -23.346 1.00 93.88 103 PHE A C 1
ATOM 832 O O . PHE A 1 103 ? 11.716 2.294 -23.736 1.00 93.88 103 PHE A O 1
ATOM 839 N N . PRO A 1 104 ? 10.174 0.692 -24.114 1.00 93.31 104 PRO A N 1
ATOM 840 C CA . PRO A 1 104 ? 10.627 0.452 -25.474 1.00 93.31 104 PRO A CA 1
ATOM 841 C C . PRO A 1 104 ? 10.371 1.690 -26.342 1.00 93.31 104 PRO A C 1
ATOM 843 O O . PRO A 1 104 ? 9.303 2.302 -26.273 1.00 93.31 104 PRO A O 1
ATOM 846 N N . VAL A 1 105 ? 11.337 2.037 -27.194 1.00 94.31 105 VAL A N 1
ATOM 847 C CA . VAL A 1 105 ? 11.218 3.151 -28.148 1.00 94.31 105 VAL A CA 1
ATOM 848 C C . VAL A 1 105 ? 10.981 2.645 -29.576 1.00 94.31 105 VAL A C 1
ATOM 850 O O . VAL A 1 105 ? 11.391 1.527 -29.911 1.00 94.31 105 VAL A O 1
ATOM 853 N N . PRO A 1 106 ? 10.330 3.438 -30.452 1.00 96.19 106 PRO A N 1
ATOM 854 C CA . PRO A 1 106 ? 10.161 3.067 -31.853 1.00 96.19 106 PRO A CA 1
ATOM 855 C C . PRO A 1 106 ? 11.505 2.762 -32.526 1.00 96.19 106 PRO A C 1
ATOM 857 O O . PRO A 1 106 ? 12.453 3.532 -32.405 1.00 96.19 106 PRO A O 1
ATOM 860 N N . GLY A 1 107 ? 11.576 1.645 -33.252 1.00 95.38 107 GLY A N 1
ATOM 861 C CA . GLY A 1 107 ? 12.791 1.218 -33.953 1.00 95.38 107 GLY A CA 1
ATOM 862 C C . GLY A 1 107 ? 13.792 0.423 -33.107 1.00 95.38 107 GLY A C 1
ATOM 863 O O . GLY A 1 107 ? 14.768 -0.059 -33.672 1.00 95.38 107 GLY A O 1
ATOM 864 N N . MET A 1 108 ? 13.543 0.231 -31.805 1.00 96.94 108 MET A N 1
ATOM 865 C CA . MET A 1 108 ? 14.345 -0.660 -30.956 1.00 96.94 108 MET A CA 1
ATOM 866 C C . MET A 1 108 ? 14.340 -2.083 -31.527 1.00 96.94 108 MET A C 1
ATOM 868 O O . MET A 1 108 ? 13.268 -2.599 -31.865 1.00 96.94 108 MET A O 1
ATOM 872 N N . ASP A 1 109 ? 15.507 -2.720 -31.644 1.00 97.31 109 ASP A N 1
ATOM 873 C CA . ASP A 1 109 ? 15.607 -4.080 -32.174 1.00 97.31 109 ASP A CA 1
ATOM 874 C C . ASP A 1 109 ? 15.107 -5.140 -31.177 1.00 97.31 109 ASP A C 1
ATOM 876 O O . ASP A 1 109 ? 14.751 -4.847 -30.036 1.00 97.31 109 ASP A O 1
ATOM 880 N N . ALA A 1 110 ? 14.996 -6.388 -31.632 1.00 95.94 110 ALA A N 1
ATOM 881 C CA . ALA A 1 110 ? 14.457 -7.464 -30.806 1.00 95.94 110 ALA A CA 1
ATOM 882 C C . ALA A 1 110 ? 15.339 -7.810 -29.596 1.00 95.94 110 ALA A C 1
ATOM 884 O O . ALA A 1 110 ? 14.793 -8.082 -28.532 1.00 95.94 110 ALA A O 1
ATOM 885 N N . GLY A 1 111 ? 16.665 -7.779 -29.741 1.00 97.31 111 GLY A N 1
ATOM 886 C CA . GLY A 1 111 ? 17.595 -8.086 -28.658 1.00 97.31 111 GLY A CA 1
ATOM 887 C C . GLY A 1 111 ? 17.656 -6.976 -27.611 1.00 97.31 111 GLY A C 1
ATOM 888 O O . GLY A 1 111 ? 17.720 -7.270 -26.422 1.00 97.31 111 GLY A O 1
ATOM 889 N N . ASP A 1 112 ? 17.587 -5.711 -28.033 1.00 96.31 112 ASP A N 1
ATOM 890 C CA . ASP A 1 112 ? 17.475 -4.573 -27.110 1.00 96.31 112 ASP A CA 1
ATOM 891 C C . ASP A 1 112 ? 16.168 -4.609 -26.308 1.00 96.31 112 ASP A C 1
ATOM 893 O O . ASP A 1 112 ? 16.181 -4.369 -25.101 1.00 96.31 112 ASP A O 1
ATOM 897 N N . ARG A 1 113 ? 15.043 -4.959 -26.950 1.00 96.00 113 ARG A N 1
ATOM 898 C CA . ARG A 1 113 ? 13.757 -5.120 -26.250 1.00 96.00 113 ARG A CA 1
ATOM 899 C C . ARG A 1 113 ? 13.785 -6.248 -25.224 1.00 96.00 113 ARG A C 1
ATOM 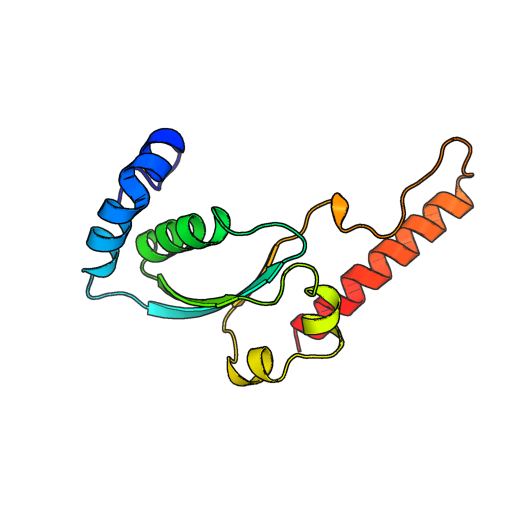901 O O . ARG A 1 113 ? 13.221 -6.072 -24.149 1.00 96.00 113 ARG A O 1
ATOM 908 N N . GLU A 1 114 ? 14.413 -7.375 -25.554 1.00 96.56 114 GLU A N 1
ATOM 909 C CA . GLU A 1 114 ? 14.529 -8.506 -24.628 1.00 96.56 114 GLU A CA 1
ATOM 910 C C . GLU A 1 114 ? 15.362 -8.119 -23.404 1.00 96.56 114 GLU A C 1
ATOM 912 O O . GLU A 1 114 ? 14.893 -8.252 -22.280 1.00 96.56 114 GLU A O 1
ATOM 917 N N . ARG A 1 115 ? 16.534 -7.502 -23.611 1.00 96.44 115 ARG A N 1
ATOM 918 C CA . ARG A 1 115 ? 17.371 -7.006 -22.505 1.00 96.44 115 ARG A CA 1
ATOM 919 C C . ARG A 1 115 ? 16.637 -6.003 -21.618 1.00 96.44 115 ARG A C 1
ATOM 921 O O . ARG A 1 115 ? 16.747 -6.064 -20.397 1.00 96.44 115 ARG A O 1
ATOM 928 N N . LEU A 1 116 ? 15.883 -5.080 -22.221 1.00 96.19 116 LEU A N 1
ATOM 929 C CA . LEU A 1 116 ? 15.070 -4.111 -21.485 1.00 96.19 116 LEU A CA 1
ATOM 930 C C . LEU A 1 116 ? 14.016 -4.806 -20.608 1.00 96.19 116 LEU A C 1
ATOM 932 O O . LEU A 1 116 ? 13.797 -4.399 -19.463 1.00 96.19 116 LEU A O 1
ATOM 936 N N . LEU A 1 117 ? 13.361 -5.840 -21.143 1.00 95.38 117 LEU A N 1
ATOM 937 C CA . LEU A 1 117 ? 12.387 -6.642 -20.410 1.00 95.38 117 LEU A CA 1
ATOM 938 C C . LEU A 1 117 ? 13.051 -7.397 -19.253 1.00 95.38 117 LEU A C 1
ATOM 940 O O . LEU A 1 117 ? 12.560 -7.303 -18.130 1.00 95.38 117 LEU A O 1
ATOM 944 N N . GLU A 1 118 ? 14.165 -8.083 -19.512 1.00 96.75 118 GLU A N 1
ATOM 945 C CA . GLU A 1 118 ? 14.945 -8.820 -18.510 1.00 96.75 118 GLU A CA 1
ATOM 946 C C . GLU A 1 118 ? 15.387 -7.897 -17.368 1.00 96.75 118 GLU A C 1
ATOM 948 O O . GLU A 1 118 ? 15.055 -8.151 -16.214 1.00 96.75 118 GLU A O 1
ATOM 953 N N . THR A 1 119 ? 16.013 -6.757 -17.683 1.00 95.38 119 THR A N 1
ATOM 954 C CA . THR A 1 119 ? 16.462 -5.778 -16.672 1.00 95.38 119 THR A CA 1
ATOM 955 C C . THR A 1 119 ? 15.290 -5.230 -15.853 1.00 95.38 119 THR A C 1
ATOM 957 O O . THR A 1 119 ? 15.380 -5.072 -14.634 1.00 95.38 119 THR A O 1
ATOM 960 N N . SER A 1 120 ? 14.158 -4.949 -16.509 1.00 94.25 120 SER A N 1
ATOM 961 C CA . SER A 1 120 ? 12.951 -4.504 -15.808 1.00 94.25 120 SER A CA 1
ATOM 962 C C . SER A 1 120 ? 12.451 -5.582 -14.848 1.00 94.25 120 SER A C 1
ATOM 964 O O . SER A 1 120 ? 12.111 -5.272 -13.707 1.00 94.25 120 SER A O 1
ATOM 966 N N . PHE A 1 121 ? 12.417 -6.841 -15.288 1.00 95.00 121 PHE A N 1
ATOM 967 C CA . PHE A 1 121 ? 11.965 -7.967 -14.479 1.00 95.00 121 PHE A CA 1
ATOM 968 C C . PHE A 1 121 ? 12.881 -8.209 -13.276 1.00 95.00 121 PHE A C 1
ATOM 970 O O . PHE A 1 121 ? 12.386 -8.272 -12.154 1.00 95.00 121 PHE A O 1
ATOM 977 N N . GLU A 1 122 ? 14.198 -8.242 -13.483 1.00 95.00 122 GLU A N 1
ATOM 978 C CA . GLU A 1 122 ? 15.206 -8.412 -12.427 1.00 95.00 122 GLU A CA 1
ATOM 979 C C . GLU A 1 122 ? 15.075 -7.360 -11.321 1.00 95.00 122 GLU A C 1
ATOM 981 O O . GLU A 1 122 ? 15.152 -7.689 -10.133 1.00 95.00 122 GLU A O 1
ATOM 986 N N . ARG A 1 123 ? 14.806 -6.099 -11.692 1.00 92.88 123 ARG A N 1
ATOM 987 C CA . ARG A 1 123 ? 14.574 -5.014 -10.730 1.00 92.88 123 ARG A CA 1
ATOM 988 C C . ARG A 1 123 ? 13.350 -5.284 -9.849 1.00 92.88 123 ARG A C 1
ATOM 990 O O . ARG A 1 123 ? 13.420 -5.112 -8.634 1.00 92.88 123 ARG A O 1
ATOM 997 N N . TRP A 1 124 ? 12.224 -5.683 -10.444 1.00 93.12 124 TRP A N 1
ATOM 998 C CA . TRP A 1 124 ? 10.998 -5.975 -9.688 1.00 93.12 124 TRP A CA 1
ATOM 999 C C . TRP A 1 124 ? 11.110 -7.263 -8.871 1.00 93.12 124 TRP A C 1
ATOM 1001 O O . TRP A 1 124 ? 10.606 -7.303 -7.750 1.00 93.12 124 TRP A O 1
ATOM 1011 N N . GLN A 1 125 ? 11.780 -8.285 -9.404 1.00 93.94 125 GLN A N 1
ATOM 1012 C CA . GLN A 1 125 ? 12.014 -9.547 -8.712 1.00 93.94 125 GLN A CA 1
ATOM 1013 C C . GLN A 1 125 ? 12.877 -9.337 -7.466 1.00 93.94 125 GLN A C 1
ATOM 1015 O O . GLN A 1 125 ? 12.460 -9.733 -6.384 1.00 93.94 125 GLN A O 1
ATOM 1020 N N . SER A 1 126 ? 14.011 -8.642 -7.594 1.00 92.56 126 SER A N 1
ATOM 1021 C CA . SER A 1 126 ? 14.900 -8.342 -6.460 1.00 92.56 126 SER A CA 1
ATOM 1022 C C . SER A 1 126 ? 14.165 -7.613 -5.330 1.00 92.56 126 SER A C 1
ATOM 1024 O O . SER A 1 126 ? 14.313 -7.950 -4.160 1.00 92.56 126 SER A O 1
ATOM 1026 N N . MET A 1 127 ? 13.327 -6.631 -5.680 1.00 92.62 127 MET A N 1
ATOM 1027 C CA . MET A 1 127 ? 12.510 -5.899 -4.708 1.00 92.62 127 MET A CA 1
ATOM 1028 C C . MET A 1 127 ? 11.465 -6.806 -4.035 1.00 92.62 127 MET A C 1
ATOM 1030 O O . MET A 1 127 ? 11.182 -6.646 -2.851 1.00 92.62 127 MET A O 1
ATOM 1034 N N . TRP A 1 128 ? 10.868 -7.740 -4.782 1.00 91.56 128 TRP A N 1
ATOM 1035 C CA . TRP A 1 128 ? 9.886 -8.684 -4.245 1.00 91.56 128 TRP A CA 1
ATOM 1036 C C . TRP A 1 128 ? 10.519 -9.695 -3.288 1.00 91.56 128 TRP A C 1
ATOM 1038 O O . TRP A 1 128 ? 9.940 -9.986 -2.246 1.00 91.56 128 TRP A O 1
ATOM 1048 N N . GLU A 1 129 ? 11.700 -10.209 -3.630 1.00 92.44 129 GLU A N 1
ATOM 1049 C CA . GLU A 1 129 ? 12.477 -11.113 -2.776 1.00 92.44 129 GLU A CA 1
ATOM 1050 C C . GLU A 1 129 ? 12.867 -10.415 -1.469 1.00 92.44 129 GLU A C 1
ATOM 1052 O O . GLU A 1 129 ? 12.569 -10.936 -0.400 1.00 92.44 129 GLU A O 1
ATOM 1057 N N . ALA A 1 130 ? 13.381 -9.183 -1.544 1.00 90.06 130 ALA A N 1
ATOM 1058 C CA . ALA A 1 130 ? 13.710 -8.390 -0.358 1.00 90.06 130 ALA A CA 1
ATOM 1059 C C . ALA A 1 130 ? 12.497 -8.101 0.548 1.00 90.06 130 ALA A C 1
ATOM 1061 O O . ALA A 1 130 ? 12.647 -7.968 1.756 1.00 90.06 130 ALA A O 1
ATOM 1062 N N . ALA A 1 131 ? 11.290 -8.006 -0.020 1.00 87.19 131 ALA A N 1
ATOM 1063 C CA . ALA A 1 131 ? 10.061 -7.788 0.743 1.00 87.19 131 ALA A CA 1
ATOM 1064 C C . ALA A 1 131 ? 9.488 -9.065 1.388 1.00 87.19 131 ALA A C 1
ATOM 1066 O O . ALA A 1 131 ? 8.567 -8.964 2.201 1.00 87.19 131 ALA A O 1
ATOM 1067 N N . ALA A 1 132 ? 9.949 -10.249 0.972 1.00 82.62 132 ALA A N 1
ATOM 1068 C CA . ALA A 1 132 ? 9.481 -11.540 1.475 1.00 82.62 132 ALA A CA 1
ATOM 1069 C C . ALA A 1 132 ? 10.320 -12.080 2.648 1.00 82.62 132 ALA A C 1
ATOM 1071 O O . ALA A 1 132 ? 9.846 -12.984 3.343 1.00 82.62 132 ALA A O 1
ATOM 1072 N N . ASP A 1 133 ? 11.525 -11.538 2.834 1.00 67.50 133 ASP A N 1
ATOM 1073 C CA . ASP A 1 133 ? 12.463 -11.854 3.918 1.00 67.50 133 ASP A CA 1
ATOM 1074 C C . ASP A 1 133 ? 12.136 -11.095 5.221 1.00 67.50 133 ASP A C 1
ATOM 1076 O O . ASP A 1 133 ? 12.308 -11.702 6.307 1.00 67.50 133 ASP A O 1
#

Secondary structure (DSSP, 8-state):
--GGGSSSP-HHHHHHHHHHHHHHHHT-S-PEEEEEEEEESS--TTHHHHHHHHHHHTTEEEEEEEEEET-HHHHHHT--HHHHHH--SEEEEE--GGG-S----TT--HHHHHHHHHHHHHHHHHHHHHHH-